Protein AF-A0A7S3MT59-F1 (afdb_monomer)

Sequence (147 aa):
MSLNPDNPMHHPQLLMPVNISCTFIMVSIVLILINRLPGEQLNMLQQALSTAFSLGVNFIVSNQAVVQFNPAVTIAISVFQALAYKNVSLVASLYFLVCFFGPLIGGIAAGYTIPVKEEKEPFEFRNFVRRLKQQSGDSLASFSTDQ

Nearest PDB structures (foldseek):
  7stc-assembly1_C  TM=6.496E-01  e=2.199E-01  Homo sapiens
  4oj2-assembly1_X  TM=6.768E-01  e=2.703E-01  Homo sapiens
  8ofx-assembly1_A  TM=4.865E-01  e=1.920E+00  Trypanosoma brucei brucei

Mean predicted aligned error: 13.7 Å

InterPro domains:
  IPR022357 Major intrinsic protein, conserved site [PS00221] (68-76)
  IPR023271 Aquaporin-like [G3DSA:1.20.1080.10] (6-123)
  IPR023271 Aquaporin-like [SSF8133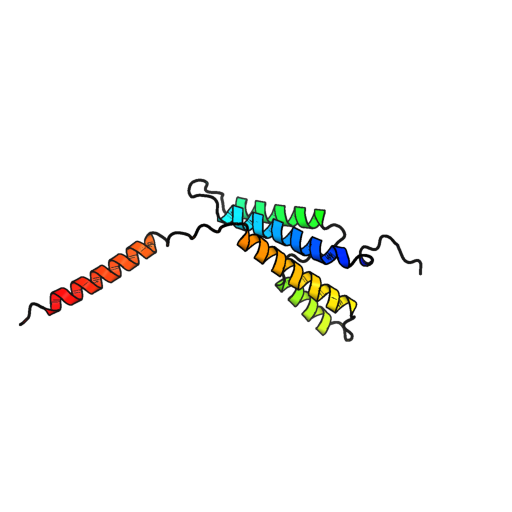8] (19-113)

Radius of gyration: 25.08 Å; Cα contacts (8 Å, |Δi|>4): 101; chains: 1; bounding box: 99×28×50 Å

Secondary structure (DSSP, 8-state):
----TT-GGG-HHHHHHHHHHHHHHHHHHHHHHHT--TT----HHHHHHHHHHHHHHHHHHTTTS---S-HHHHHHHHHHHHHH-SS--HHHHHHHHHHHHHHHHHHHHHHHHS--------HHHHHHHHHHHHHHHHHHHTTSS--

Foldseek 3Di:
DDDDPPQLVPCLVVQQLLLLQLLLQLLLLLLCLQQPDPPDPPDPVNSVVSSVVSVVVSCVVCVRHPHALDLVVLVVVLVVCVVVDVDDDPVNVSVNCRNNVSNVNNNVVNPVVRDRPPPPPDPVVVVVVVVVVVVVVVVVVVVPPPD

Structure (mmCIF, N/CA/C/O backbone):
data_AF-A0A7S3MT59-F1
#
_entry.id   AF-A0A7S3MT59-F1
#
loop_
_atom_site.group_PDB
_atom_site.id
_atom_site.type_symbol
_atom_site.label_atom_id
_atom_site.label_alt_id
_atom_site.label_comp_id
_atom_site.label_asym_id
_atom_site.label_entity_id
_atom_site.label_seq_id
_atom_site.pdbx_PDB_ins_code
_atom_site.Cartn_x
_atom_site.Cartn_y
_atom_site.Cartn_z
_atom_site.occupancy
_atom_site.B_iso_or_equiv
_atom_site.auth_seq_id
_atom_site.auth_comp_id
_atom_site.auth_asym_id
_atom_site.auth_atom_id
_atom_site.pdbx_PDB_model_num
ATOM 1 N N . MET A 1 1 ? 31.968 0.901 -17.548 1.00 43.59 1 MET A N 1
ATOM 2 C CA . MET A 1 1 ? 30.819 1.326 -16.719 1.00 43.59 1 MET A CA 1
ATOM 3 C C . MET A 1 1 ? 30.884 0.527 -15.431 1.00 43.59 1 MET A C 1
ATOM 5 O O . MET A 1 1 ? 30.679 -0.676 -15.477 1.00 43.59 1 MET A O 1
ATOM 9 N N . SER A 1 2 ? 31.309 1.161 -14.336 1.00 37.25 2 SER A N 1
ATOM 10 C CA . SER A 1 2 ? 31.410 0.514 -13.023 1.00 37.25 2 SER A CA 1
ATOM 11 C C . SER A 1 2 ? 29.998 0.312 -12.472 1.00 37.25 2 SER A C 1
ATOM 13 O O . SER A 1 2 ? 29.251 1.283 -12.353 1.00 37.25 2 SER A O 1
ATOM 15 N N . LEU A 1 3 ? 29.604 -0.938 -12.228 1.00 44.25 3 LEU A N 1
ATOM 16 C CA . LEU A 1 3 ? 28.331 -1.285 -11.596 1.00 44.25 3 LEU A CA 1
ATOM 17 C C . LEU A 1 3 ? 28.403 -0.853 -10.130 1.00 44.25 3 LEU A C 1
ATOM 19 O O . LEU A 1 3 ? 29.226 -1.369 -9.382 1.00 44.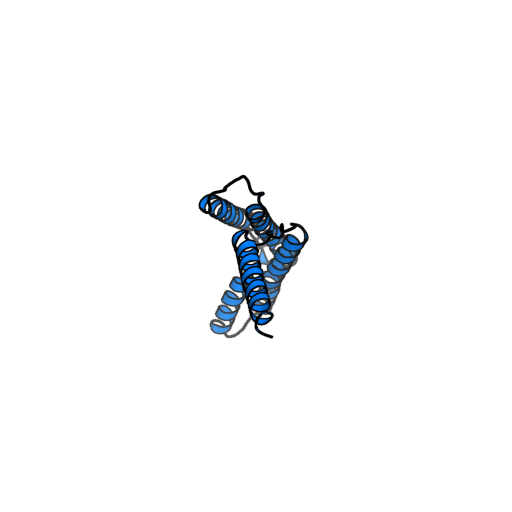25 3 LEU A O 1
ATOM 23 N N . ASN A 1 4 ? 27.579 0.122 -9.745 1.00 45.41 4 ASN A N 1
ATOM 24 C CA . ASN A 1 4 ? 27.476 0.570 -8.362 1.00 45.41 4 ASN A CA 1
ATOM 25 C C . ASN A 1 4 ? 26.781 -0.530 -7.526 1.00 45.41 4 ASN A C 1
ATOM 27 O O . ASN A 1 4 ? 25.607 -0.805 -7.793 1.00 45.41 4 ASN A O 1
ATOM 31 N N . PRO A 1 5 ? 27.465 -1.171 -6.559 1.00 49.19 5 PRO A N 1
ATOM 32 C CA . PRO A 1 5 ? 26.891 -2.242 -5.740 1.00 49.19 5 PRO A CA 1
ATOM 33 C C . PRO A 1 5 ? 25.800 -1.745 -4.779 1.00 49.19 5 PRO A C 1
ATOM 35 O O . PRO A 1 5 ? 25.007 -2.553 -4.307 1.00 49.19 5 PRO A O 1
ATOM 38 N N . ASP A 1 6 ? 25.699 -0.430 -4.561 1.00 49.03 6 ASP A N 1
ATOM 39 C CA . ASP A 1 6 ? 24.656 0.199 -3.740 1.00 49.03 6 ASP A CA 1
ATOM 40 C C . ASP A 1 6 ? 23.351 0.452 -4.507 1.00 49.03 6 ASP A C 1
ATOM 42 O O . ASP A 1 6 ? 22.457 1.141 -4.019 1.00 49.03 6 ASP A O 1
ATOM 46 N N . ASN A 1 7 ? 23.214 -0.072 -5.730 1.00 52.06 7 ASN A N 1
ATOM 47 C CA . ASN A 1 7 ? 21.961 0.045 -6.457 1.00 52.06 7 ASN A CA 1
ATOM 48 C C . ASN A 1 7 ? 20.922 -0.906 -5.830 1.00 52.06 7 ASN A C 1
ATOM 50 O O . ASN A 1 7 ? 21.064 -2.128 -5.965 1.00 52.06 7 ASN A O 1
ATOM 54 N N . PRO A 1 8 ? 19.844 -0.394 -5.204 1.00 50.94 8 PRO A N 1
ATOM 55 C CA . PRO A 1 8 ? 18.821 -1.233 -4.575 1.00 50.94 8 PRO A CA 1
ATOM 56 C C . PRO A 1 8 ? 18.114 -2.176 -5.564 1.00 50.94 8 PRO A C 1
ATOM 58 O O . PRO A 1 8 ? 17.402 -3.094 -5.158 1.00 50.94 8 PRO A O 1
ATOM 61 N N . MET A 1 9 ? 18.358 -2.011 -6.870 1.00 49.28 9 MET A N 1
ATOM 62 C CA . MET A 1 9 ? 17.968 -2.956 -7.916 1.00 49.28 9 MET A CA 1
ATOM 63 C C . MET A 1 9 ? 18.571 -4.370 -7.785 1.00 49.28 9 MET A C 1
ATOM 65 O O . MET A 1 9 ? 18.107 -5.268 -8.486 1.00 49.28 9 MET A O 1
ATOM 69 N N . HIS A 1 10 ? 19.555 -4.619 -6.911 1.00 48.88 10 HIS A N 1
ATOM 70 C CA . HIS A 1 10 ? 20.165 -5.952 -6.767 1.00 48.88 10 HIS A CA 1
ATOM 71 C C . HIS A 1 10 ? 19.399 -6.941 -5.871 1.00 48.88 10 HIS A C 1
ATOM 73 O O . HIS A 1 10 ? 19.694 -8.137 -5.911 1.00 48.88 10 HIS A O 1
ATOM 79 N N . HIS A 1 11 ? 18.369 -6.502 -5.138 1.00 58.53 11 HIS A N 1
ATOM 80 C CA . HIS A 1 11 ? 17.572 -7.394 -4.284 1.00 58.53 11 HIS A CA 1
ATOM 81 C C . HIS A 1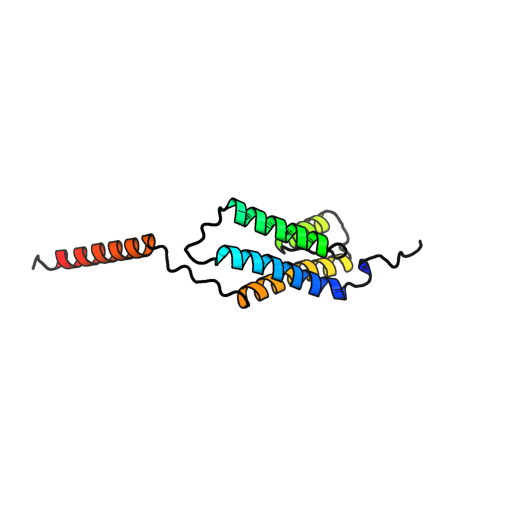 11 ? 16.058 -7.279 -4.537 1.00 58.53 11 HIS A C 1
ATOM 83 O O . HIS A 1 11 ? 15.305 -6.887 -3.643 1.00 58.53 11 HIS A O 1
ATOM 89 N N . PRO A 1 12 ? 15.561 -7.702 -5.720 1.00 58.94 12 PRO A N 1
ATOM 90 C CA . PRO A 1 12 ? 14.121 -7.748 -6.013 1.00 58.94 12 PRO A CA 1
ATOM 91 C C . PRO A 1 12 ? 13.331 -8.608 -5.011 1.00 58.94 12 PRO A C 1
ATOM 93 O O . PRO A 1 12 ? 12.131 -8.416 -4.834 1.00 58.94 12 PRO A O 1
ATOM 96 N N . GLN A 1 13 ? 14.011 -9.521 -4.310 1.00 63.62 13 GLN A N 1
ATOM 97 C CA . GLN A 1 13 ? 13.429 -10.390 -3.286 1.00 63.62 13 GLN A CA 1
ATOM 98 C C . GLN A 1 13 ? 12.923 -9.630 -2.051 1.00 63.62 13 GLN A C 1
ATOM 100 O O . GLN A 1 13 ? 11.985 -10.085 -1.404 1.00 63.62 13 GLN A O 1
ATOM 105 N N . LEU A 1 14 ? 13.498 -8.462 -1.739 1.00 71.25 14 LEU A N 1
ATOM 106 C CA . LEU A 1 14 ? 13.068 -7.635 -0.606 1.00 71.25 14 LEU A CA 1
ATOM 107 C C . LEU A 1 14 ? 11.958 -6.647 -0.983 1.00 71.25 14 LEU A C 1
ATOM 109 O O . LEU A 1 14 ? 11.255 -6.146 -0.111 1.00 71.25 14 LEU A O 1
ATOM 113 N N . LEU A 1 15 ? 11.739 -6.403 -2.277 1.00 78.44 15 LEU A N 1
ATOM 114 C CA . LEU A 1 15 ? 10.775 -5.407 -2.741 1.00 78.44 15 LEU A CA 1
ATOM 115 C C . LEU A 1 15 ? 9.328 -5.813 -2.414 1.00 78.44 15 LEU A C 1
ATOM 117 O O . LEU A 1 15 ? 8.510 -4.977 -2.033 1.00 78.44 15 LEU A O 1
ATOM 121 N N . MET A 1 16 ? 9.017 -7.106 -2.530 1.00 82.31 16 MET A N 1
ATOM 122 C CA . MET A 1 16 ? 7.687 -7.646 -2.244 1.00 82.31 16 MET A CA 1
ATOM 123 C C . MET A 1 16 ? 7.316 -7.610 -0.757 1.00 82.31 16 MET A C 1
ATOM 125 O O . MET A 1 16 ? 6.279 -7.019 -0.449 1.00 82.31 16 MET A O 1
ATOM 129 N N . PRO A 1 17 ? 8.119 -8.155 0.181 1.00 86.31 17 PRO A N 1
ATOM 130 C CA . PRO A 1 17 ? 7.788 -8.074 1.602 1.00 86.31 17 PRO A CA 1
ATOM 131 C C . PRO A 1 17 ? 7.707 -6.626 2.094 1.00 86.31 17 PRO A C 1
ATOM 133 O O . PRO A 1 17 ? 6.813 -6.323 2.879 1.00 86.31 17 PRO A O 1
ATOM 136 N N . VAL A 1 18 ? 8.547 -5.721 1.575 1.00 85.56 18 VAL A N 1
ATOM 137 C CA . VAL A 1 18 ? 8.486 -4.292 1.920 1.00 85.56 18 VAL A CA 1
ATOM 138 C C . VAL A 1 18 ? 7.178 -3.652 1.439 1.00 85.56 18 VAL A C 1
ATOM 140 O O . VAL A 1 18 ? 6.507 -2.990 2.227 1.00 85.56 18 VAL A O 1
ATOM 143 N N . ASN A 1 19 ? 6.752 -3.884 0.189 1.00 86.56 19 ASN A N 1
ATOM 144 C CA . ASN A 1 19 ? 5.469 -3.367 -0.316 1.00 86.56 19 ASN A CA 1
ATOM 145 C C . ASN A 1 19 ? 4.269 -3.891 0.498 1.00 86.56 19 ASN A C 1
ATOM 147 O O . ASN A 1 19 ? 3.334 -3.134 0.781 1.00 86.56 19 ASN A O 1
ATOM 151 N N . ILE A 1 20 ? 4.312 -5.164 0.909 1.00 89.31 20 ILE A N 1
ATOM 152 C CA . ILE A 1 20 ? 3.280 -5.777 1.757 1.00 89.31 20 ILE A CA 1
ATOM 153 C C . ILE A 1 20 ? 3.256 -5.110 3.135 1.00 89.31 20 ILE A C 1
ATOM 155 O O . ILE A 1 20 ? 2.199 -4.643 3.556 1.00 89.31 20 ILE A O 1
ATOM 159 N N . SER A 1 21 ? 4.397 -5.025 3.831 1.00 89.12 21 SER A N 1
ATOM 160 C CA . SER A 1 21 ? 4.461 -4.474 5.192 1.00 89.12 21 SER A CA 1
ATOM 161 C C . SER A 1 21 ? 4.087 -2.995 5.238 1.00 89.12 21 SER A C 1
ATOM 163 O O . SER A 1 21 ? 3.327 -2.575 6.107 1.00 89.12 21 SER A O 1
ATOM 165 N N . CYS A 1 22 ? 4.571 -2.210 4.277 1.00 87.38 22 CYS A N 1
ATOM 166 C CA . CYS A 1 22 ? 4.278 -0.785 4.172 1.00 87.38 22 CYS A CA 1
ATOM 167 C C . CYS A 1 22 ? 2.781 -0.529 3.951 1.00 87.38 22 CYS A C 1
ATOM 169 O O . CYS A 1 22 ? 2.181 0.301 4.638 1.00 87.38 22 CYS A O 1
ATOM 171 N N . THR A 1 23 ? 2.152 -1.279 3.041 1.00 89.31 23 THR A N 1
ATOM 172 C CA . THR A 1 23 ? 0.712 -1.131 2.785 1.00 89.31 23 THR A CA 1
ATOM 173 C C . THR A 1 23 ? -0.119 -1.659 3.949 1.00 89.31 23 THR A C 1
ATOM 175 O O . THR A 1 23 ? -1.095 -1.021 4.334 1.00 89.31 23 THR A O 1
ATOM 178 N N . PHE A 1 24 ? 0.298 -2.766 4.569 1.00 90.56 24 PHE A N 1
ATOM 179 C CA . PHE A 1 24 ? -0.341 -3.290 5.774 1.00 90.56 24 PHE A CA 1
ATOM 180 C C . PHE A 1 24 ? -0.375 -2.246 6.894 1.00 90.56 24 PHE A C 1
ATOM 182 O O . PHE A 1 24 ? -1.437 -2.001 7.460 1.00 90.56 24 PHE A O 1
ATOM 189 N N . ILE A 1 25 ? 0.756 -1.595 7.191 1.00 88.56 25 ILE A N 1
ATOM 190 C CA . ILE A 1 25 ? 0.846 -0.561 8.234 1.00 88.56 25 ILE A CA 1
ATOM 191 C C . ILE A 1 25 ? -0.057 0.629 7.895 1.00 88.56 25 ILE A C 1
ATOM 193 O O . ILE A 1 25 ? -0.809 1.095 8.751 1.00 88.56 25 ILE A O 1
ATOM 197 N N . MET A 1 26 ? -0.006 1.107 6.649 1.00 88.19 26 MET A N 1
ATOM 198 C CA . MET A 1 26 ? -0.799 2.254 6.202 1.00 88.19 26 MET A CA 1
ATOM 199 C C . MET A 1 26 ? -2.305 1.976 6.313 1.00 88.19 26 MET A C 1
ATOM 201 O O . MET A 1 26 ? -3.024 2.736 6.964 1.00 88.19 26 MET A O 1
ATOM 205 N N . VAL A 1 27 ? -2.773 0.850 5.766 1.00 88.44 27 VAL A N 1
ATOM 206 C CA . VAL A 1 27 ? -4.189 0.455 5.830 1.00 88.44 27 VAL A CA 1
ATOM 207 C C . VAL A 1 27 ? -4.610 0.173 7.270 1.00 88.44 27 VAL A C 1
ATOM 209 O O . VAL A 1 27 ? -5.707 0.557 7.668 1.00 88.44 27 VAL A O 1
ATOM 212 N N . SER A 1 28 ? -3.730 -0.410 8.085 1.00 88.38 28 SER A N 1
ATOM 213 C CA . SER A 1 28 ? -3.999 -0.648 9.504 1.00 88.38 28 SER A CA 1
ATOM 214 C C . SER A 1 28 ? -4.282 0.649 10.259 1.00 88.38 28 SER A C 1
ATOM 216 O O . SER A 1 28 ? -5.261 0.745 10.995 1.00 88.38 28 SER A O 1
ATOM 218 N N . ILE A 1 29 ? -3.453 1.674 10.050 1.00 86.44 29 ILE A N 1
ATOM 219 C CA . ILE A 1 29 ? -3.639 2.988 10.673 1.00 86.44 29 ILE A CA 1
ATOM 220 C C . ILE A 1 29 ? -4.953 3.617 10.208 1.00 86.44 29 ILE A C 1
ATOM 222 O O . ILE A 1 29 ? -5.722 4.085 11.045 1.00 86.44 29 ILE A O 1
ATOM 226 N N . VAL A 1 30 ? -5.250 3.569 8.907 1.00 85.00 30 VAL A N 1
ATOM 227 C CA . VAL A 1 30 ? -6.516 4.080 8.358 1.00 85.00 30 VAL A CA 1
ATOM 228 C C . VAL A 1 30 ? -7.715 3.374 8.995 1.00 85.00 30 VAL A C 1
ATOM 230 O O . VAL A 1 30 ? -8.624 4.038 9.489 1.00 85.00 30 VAL A O 1
ATOM 233 N N . LEU A 1 31 ? -7.704 2.042 9.063 1.00 84.06 31 LEU A N 1
ATOM 234 C CA . LEU A 1 31 ? -8.785 1.272 9.678 1.00 84.06 31 LEU A CA 1
ATOM 235 C C . LEU A 1 31 ? -8.910 1.553 11.179 1.00 84.06 31 LEU A C 1
ATOM 237 O O . LEU A 1 31 ? -10.028 1.656 11.671 1.00 84.06 31 LEU A O 1
ATOM 241 N N . ILE A 1 32 ? -7.810 1.724 11.915 1.00 84.25 32 ILE A N 1
ATOM 242 C CA . ILE A 1 32 ? -7.850 2.100 13.341 1.00 84.25 32 ILE A CA 1
ATOM 243 C C . ILE A 1 32 ? -8.459 3.493 13.523 1.00 84.25 32 ILE A C 1
ATOM 245 O O . ILE A 1 32 ? -9.257 3.691 14.439 1.00 84.25 32 ILE A O 1
ATOM 249 N N . LEU A 1 33 ? -8.095 4.451 12.666 1.00 80.25 33 LEU A N 1
ATOM 250 C CA . LEU A 1 33 ? -8.627 5.814 12.709 1.00 80.25 33 LEU A CA 1
ATOM 251 C C . LEU A 1 33 ? -10.128 5.847 12.400 1.00 80.25 33 LEU A C 1
ATOM 253 O O . LEU A 1 33 ? -10.858 6.576 13.070 1.00 80.25 33 LEU A O 1
ATOM 257 N N . ILE A 1 34 ? -10.583 5.037 11.438 1.00 75.75 34 ILE A N 1
ATOM 258 C CA . ILE A 1 34 ? -12.003 4.905 11.076 1.00 75.75 34 ILE A CA 1
ATOM 259 C C . ILE A 1 34 ? -12.794 4.175 12.176 1.00 75.75 34 ILE A C 1
ATOM 261 O O . ILE A 1 34 ? -13.911 4.570 12.487 1.00 75.75 34 ILE A O 1
ATOM 265 N N . ASN A 1 35 ? -12.219 3.144 12.809 1.00 71.25 35 ASN A N 1
ATOM 266 C CA . ASN A 1 35 ? -12.899 2.304 13.809 1.00 71.25 35 ASN A CA 1
ATOM 267 C C . ASN A 1 35 ? -12.870 2.843 15.251 1.00 71.25 35 ASN A C 1
ATOM 269 O O . ASN A 1 35 ? -13.282 2.134 16.182 1.00 71.25 35 ASN A O 1
ATOM 273 N N . ARG A 1 36 ? -12.370 4.063 15.483 1.00 65.62 36 ARG A N 1
ATOM 274 C CA . ARG A 1 36 ? -12.380 4.667 16.825 1.00 65.62 36 ARG A CA 1
ATOM 275 C C . ARG A 1 36 ? -13.818 4.734 17.359 1.00 65.62 36 ARG A C 1
ATOM 277 O O . ARG A 1 36 ? -14.752 5.129 16.671 1.00 65.62 36 ARG A O 1
ATOM 284 N N . LEU A 1 37 ? -13.971 4.268 18.602 1.00 50.69 37 LEU A N 1
ATOM 285 C CA . LEU A 1 37 ? -15.237 4.158 19.329 1.00 50.69 37 LEU A CA 1
ATOM 286 C C . LEU A 1 37 ? -16.000 5.496 19.356 1.00 50.69 37 LEU A C 1
ATOM 288 O O . LEU A 1 37 ? -15.369 6.546 19.489 1.00 50.69 37 LEU A O 1
ATOM 292 N N . PRO A 1 38 ? -17.347 5.465 19.330 1.00 46.31 38 PRO A N 1
ATOM 293 C CA . PRO A 1 38 ? -18.163 6.662 19.494 1.00 46.31 38 PRO A CA 1
ATOM 294 C C . PRO A 1 38 ? -17.844 7.311 20.849 1.00 46.31 38 PRO A C 1
ATOM 296 O O . PRO A 1 38 ? -18.126 6.732 21.897 1.00 46.31 38 PRO A O 1
ATOM 299 N N . GLY A 1 39 ? -17.207 8.483 20.825 1.00 51.00 39 GLY A N 1
ATOM 300 C CA . GLY A 1 39 ? -16.824 9.227 22.031 1.00 51.00 39 GLY A CA 1
ATOM 301 C C . GLY A 1 39 ? -15.631 10.167 21.844 1.00 51.00 39 GLY A C 1
ATOM 302 O O . GLY A 1 39 ? -15.610 11.237 22.441 1.00 51.00 39 GLY A O 1
ATOM 303 N N . GLU A 1 40 ? -14.686 9.829 20.966 1.00 54.56 40 GLU A N 1
ATOM 304 C CA . GLU A 1 40 ? -13.619 10.745 20.543 1.00 54.56 40 GLU A CA 1
ATOM 305 C C . GLU A 1 40 ? -13.940 11.284 19.150 1.00 54.56 40 GLU A C 1
ATOM 307 O O . GLU A 1 40 ? -13.718 10.612 18.143 1.00 54.56 40 GLU A O 1
ATOM 312 N N . GLN A 1 41 ? -14.466 12.508 19.068 1.00 57.84 41 GLN A N 1
ATOM 313 C CA . GLN A 1 41 ? -14.514 13.221 17.794 1.00 57.84 41 GLN A CA 1
ATOM 314 C C . GLN A 1 41 ? -13.094 13.662 17.433 1.00 57.84 41 GLN A C 1
ATOM 316 O O . GLN A 1 41 ? -12.675 14.777 17.737 1.00 57.84 41 GLN A O 1
ATOM 321 N N . LEU A 1 42 ? -12.326 12.780 16.790 1.00 63.12 42 LEU A N 1
ATOM 322 C CA . LEU A 1 42 ? -11.181 13.247 16.024 1.00 63.12 42 LEU A CA 1
ATOM 323 C C . LEU A 1 42 ? -11.729 14.106 14.882 1.00 63.12 42 LEU A C 1
ATOM 325 O O . LEU A 1 42 ? -12.505 13.628 14.054 1.00 63.12 42 LEU A O 1
ATOM 329 N N . ASN A 1 43 ? -11.310 15.368 14.826 1.00 74.75 43 ASN A N 1
ATOM 330 C CA . ASN A 1 43 ? -11.621 16.226 13.691 1.00 74.75 43 ASN A CA 1
ATOM 331 C C . ASN A 1 43 ? -11.154 15.538 12.398 1.00 74.75 43 ASN A C 1
ATOM 333 O O . ASN A 1 43 ? -10.060 14.968 12.366 1.00 74.75 43 ASN A O 1
ATOM 337 N N . MET A 1 44 ? -11.936 15.630 11.316 1.00 73.38 44 MET A N 1
ATOM 338 C CA . MET A 1 44 ? -11.567 15.069 10.002 1.00 73.38 44 MET A CA 1
ATOM 339 C C . MET A 1 44 ? -10.154 15.501 9.568 1.00 73.38 44 MET A C 1
ATOM 341 O O . MET A 1 44 ? -9.399 14.718 8.998 1.00 73.38 44 MET A O 1
ATOM 345 N N . LEU A 1 45 ? -9.757 16.726 9.931 1.00 78.19 45 LEU A N 1
ATOM 346 C CA . LEU A 1 45 ? -8.408 17.252 9.724 1.00 78.19 45 LEU A CA 1
ATOM 347 C C . LEU A 1 45 ? -7.323 16.430 10.440 1.00 78.19 45 LEU A C 1
ATOM 349 O O . LEU A 1 45 ? -6.259 16.192 9.879 1.00 78.19 45 LEU A O 1
ATOM 353 N N . GLN A 1 46 ? -7.577 15.977 11.667 1.00 79.44 46 GLN A N 1
ATOM 354 C CA . GLN A 1 46 ? -6.628 15.191 12.453 1.00 79.44 46 GLN A CA 1
ATOM 355 C C . GLN A 1 46 ? -6.489 13.762 11.906 1.00 79.44 46 GLN A C 1
ATOM 357 O O . GLN A 1 46 ? -5.377 13.236 11.864 1.00 79.44 46 GLN A O 1
ATOM 362 N N . GLN A 1 47 ? -7.579 13.159 11.417 1.00 79.75 47 GLN A N 1
ATOM 363 C CA . GLN A 1 47 ? -7.518 11.877 10.700 1.00 79.75 47 GLN A CA 1
ATOM 364 C C . GLN A 1 47 ? -6.721 12.006 9.394 1.00 79.75 47 GLN A C 1
ATOM 366 O O . GLN A 1 47 ? -5.851 11.176 9.113 1.00 79.75 47 GLN A O 1
ATOM 371 N N . ALA A 1 48 ? -6.963 13.075 8.628 1.00 80.50 48 ALA A N 1
ATOM 372 C CA . ALA A 1 48 ? -6.230 13.359 7.399 1.00 80.50 48 ALA A CA 1
ATOM 373 C C . ALA A 1 48 ? -4.732 13.582 7.666 1.00 80.50 48 ALA A C 1
ATOM 375 O O . ALA A 1 48 ? -3.896 12.979 6.994 1.00 80.50 48 ALA A O 1
ATOM 376 N N . LEU A 1 49 ? -4.383 14.374 8.687 1.00 85.44 49 LEU A N 1
ATOM 377 C CA . LEU A 1 49 ? -2.994 14.616 9.093 1.00 85.44 49 LEU A CA 1
ATOM 378 C C . LEU A 1 49 ? -2.297 13.337 9.561 1.00 85.44 49 LEU A C 1
ATOM 380 O O . LEU A 1 49 ? -1.160 13.090 9.169 1.00 85.44 49 LEU A O 1
ATOM 384 N N . SER A 1 50 ? -2.969 12.499 10.355 1.00 83.81 50 SER A N 1
ATOM 385 C CA . SER A 1 50 ? -2.406 11.225 10.817 1.00 83.81 50 SER A CA 1
ATOM 386 C C . SER A 1 50 ? -2.155 10.258 9.655 1.00 83.81 50 SER A C 1
ATOM 388 O O . SER A 1 50 ? -1.092 9.637 9.586 1.00 83.81 50 SER A O 1
ATOM 390 N N . THR A 1 51 ? -3.082 10.195 8.697 1.00 84.12 51 THR A N 1
ATOM 391 C CA . THR A 1 51 ? -2.934 9.368 7.491 1.00 84.12 51 THR A CA 1
ATOM 392 C C . THR A 1 51 ? -1.799 9.881 6.600 1.00 84.12 51 THR A C 1
ATOM 394 O O . THR A 1 51 ? -0.950 9.101 6.170 1.00 84.12 51 THR A O 1
ATOM 397 N N . ALA A 1 52 ? -1.729 11.195 6.366 1.00 85.31 52 ALA A N 1
ATOM 398 C CA . ALA A 1 52 ? -0.667 11.815 5.575 1.00 85.31 52 ALA A CA 1
ATOM 399 C C . ALA A 1 52 ? 0.714 11.643 6.230 1.00 85.31 52 ALA A C 1
ATOM 401 O O . ALA A 1 52 ? 1.690 11.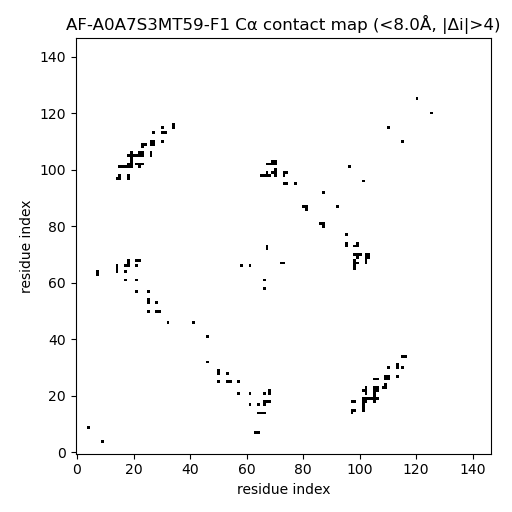329 5.550 1.00 85.31 52 ALA A O 1
ATOM 402 N N . PHE A 1 53 ? 0.792 11.782 7.555 1.00 87.06 53 PHE A N 1
ATOM 403 C CA . PHE A 1 53 ? 2.016 11.538 8.312 1.00 87.06 53 PHE A CA 1
ATOM 404 C C . PHE A 1 53 ? 2.456 10.073 8.221 1.00 87.06 53 PHE A C 1
ATOM 406 O O . PHE A 1 53 ? 3.627 9.803 7.965 1.00 87.06 53 PHE A O 1
ATOM 413 N N . SER A 1 54 ? 1.525 9.122 8.352 1.00 84.69 54 SER A N 1
ATOM 414 C CA . SER A 1 54 ? 1.812 7.695 8.168 1.00 84.69 54 SER A CA 1
ATOM 415 C C . SER A 1 54 ? 2.358 7.394 6.770 1.00 84.69 54 SER A C 1
ATOM 417 O O . SER A 1 54 ? 3.326 6.642 6.635 1.00 84.69 54 SER A O 1
ATOM 419 N N . LEU A 1 55 ? 1.787 8.012 5.733 1.00 83.62 55 LEU A N 1
ATOM 420 C CA . LEU A 1 55 ? 2.289 7.886 4.367 1.00 83.62 55 LEU A CA 1
ATOM 421 C C . LEU A 1 55 ? 3.716 8.446 4.245 1.00 83.62 55 LEU A C 1
ATOM 423 O O . LEU A 1 55 ? 4.582 7.785 3.678 1.00 83.62 55 LEU A O 1
ATOM 427 N N . GLY A 1 56 ? 3.980 9.619 4.828 1.00 82.88 56 GLY A N 1
ATOM 428 C CA . GLY A 1 56 ? 5.305 10.244 4.830 1.00 82.88 56 GLY A CA 1
ATOM 429 C C . GLY A 1 56 ? 6.367 9.414 5.557 1.00 82.88 56 GLY A C 1
ATOM 430 O O . GLY A 1 56 ? 7.456 9.207 5.027 1.00 82.88 56 GLY A O 1
ATOM 431 N N . VAL A 1 57 ? 6.044 8.872 6.735 1.00 82.25 57 VAL A N 1
ATOM 432 C CA . VAL A 1 57 ? 6.948 7.983 7.484 1.00 82.25 57 VAL A CA 1
ATOM 433 C C . VAL A 1 57 ? 7.233 6.712 6.694 1.00 82.25 57 VAL A C 1
ATOM 435 O O . VAL A 1 57 ? 8.391 6.322 6.575 1.00 82.25 57 VAL A O 1
ATOM 438 N N . ASN A 1 58 ? 6.206 6.089 6.112 1.00 79.81 58 ASN A N 1
ATOM 439 C CA . ASN A 1 58 ? 6.400 4.906 5.281 1.00 79.81 58 ASN A CA 1
ATOM 440 C C . ASN A 1 58 ? 7.266 5.203 4.051 1.00 79.81 58 ASN A C 1
ATOM 442 O O . ASN A 1 58 ? 8.097 4.372 3.700 1.00 79.81 58 ASN A O 1
ATOM 446 N N . PHE A 1 59 ? 7.127 6.385 3.444 1.00 79.62 59 PHE A N 1
ATOM 447 C CA . PHE A 1 59 ? 7.970 6.812 2.329 1.00 79.62 59 PHE A CA 1
ATOM 448 C C . PHE A 1 59 ? 9.445 6.922 2.746 1.00 79.62 59 PHE A C 1
ATOM 450 O O . PHE A 1 59 ? 10.322 6.388 2.067 1.00 79.62 59 PHE A O 1
ATOM 457 N N . ILE A 1 60 ? 9.712 7.526 3.910 1.00 79.38 60 ILE A N 1
ATOM 458 C CA . ILE A 1 60 ? 11.063 7.639 4.484 1.00 79.38 60 ILE A CA 1
ATOM 459 C C . ILE A 1 60 ? 11.626 6.264 4.853 1.00 79.38 60 ILE A C 1
ATOM 461 O O . ILE A 1 60 ? 12.790 5.995 4.588 1.00 79.38 60 ILE A O 1
ATOM 465 N N . VAL A 1 61 ? 10.826 5.375 5.446 1.00 71.56 61 VAL A N 1
ATOM 466 C CA . VAL A 1 61 ? 11.264 4.011 5.802 1.00 71.56 61 VAL A CA 1
ATOM 467 C C . VAL A 1 61 ? 11.556 3.194 4.546 1.00 71.56 61 VAL A C 1
ATOM 469 O O . VAL A 1 61 ? 12.501 2.410 4.516 1.00 71.56 61 VAL A O 1
ATOM 472 N N . SER A 1 62 ? 10.802 3.430 3.474 1.00 70.75 62 SER A N 1
ATOM 473 C CA . SER A 1 62 ? 11.019 2.794 2.182 1.00 70.75 62 SER A CA 1
ATOM 474 C C . SER A 1 62 ? 12.175 3.380 1.367 1.00 70.75 62 SER A C 1
ATOM 476 O O . SER A 1 62 ? 12.273 3.005 0.208 1.00 70.75 62 SER A O 1
ATOM 478 N N . ASN A 1 63 ? 13.046 4.236 1.938 1.00 63.16 63 ASN A N 1
ATOM 479 C CA . ASN A 1 63 ? 14.071 5.099 1.296 1.00 63.16 63 ASN A CA 1
ATOM 480 C C . ASN A 1 63 ? 14.942 4.493 0.169 1.00 63.16 63 ASN A C 1
ATOM 482 O O . ASN A 1 63 ? 15.731 5.202 -0.448 1.00 63.16 63 ASN A O 1
ATOM 486 N N . GLN A 1 64 ? 14.869 3.187 -0.072 1.00 57.34 64 GLN A N 1
ATOM 487 C CA . GLN A 1 64 ? 15.625 2.460 -1.089 1.00 57.34 64 GLN A CA 1
ATOM 488 C C . GLN A 1 64 ? 14.778 1.483 -1.924 1.00 57.34 64 GLN A C 1
ATOM 490 O O . GLN A 1 64 ? 15.254 0.978 -2.935 1.00 57.34 64 GLN A O 1
ATOM 495 N N . ALA A 1 65 ? 13.527 1.213 -1.556 1.00 61.84 65 ALA A N 1
ATOM 496 C CA . ALA A 1 65 ? 12.645 0.309 -2.282 1.00 61.84 65 ALA A CA 1
ATOM 497 C C . ALA A 1 65 ? 11.628 1.110 -3.105 1.00 61.84 65 ALA A C 1
ATOM 499 O O . ALA A 1 65 ? 11.015 2.054 -2.616 1.00 61.84 65 ALA A O 1
ATOM 500 N N . VAL A 1 66 ? 11.407 0.706 -4.358 1.00 70.31 66 VAL A N 1
ATOM 501 C CA . VAL A 1 66 ? 10.255 1.168 -5.144 1.00 70.31 66 VAL A CA 1
ATOM 502 C C . VAL A 1 66 ? 8.996 0.620 -4.470 1.00 70.31 66 VAL A C 1
ATOM 504 O O . VAL A 1 66 ? 8.587 -0.517 -4.716 1.00 70.31 66 VAL A O 1
ATOM 507 N N . VAL A 1 67 ? 8.428 1.409 -3.561 1.00 73.38 67 VAL A N 1
ATOM 508 C CA . VAL A 1 67 ? 7.188 1.079 -2.864 1.00 73.38 67 VAL A CA 1
ATOM 509 C C . VAL A 1 67 ? 6.051 1.840 -3.510 1.00 73.38 67 VAL A C 1
ATOM 511 O O . VAL A 1 67 ? 6.072 3.067 -3.608 1.00 73.38 67 VAL A O 1
ATOM 514 N N . GLN A 1 68 ? 5.047 1.097 -3.949 1.00 79.88 68 GLN A N 1
ATOM 515 C CA . GLN A 1 68 ? 3.762 1.664 -4.308 1.00 79.88 68 GLN A CA 1
ATOM 516 C C . GLN A 1 68 ? 2.780 1.258 -3.226 1.00 79.88 68 GLN A C 1
ATOM 518 O O . GLN A 1 68 ? 2.769 0.116 -2.810 1.00 79.88 68 GLN A O 1
ATOM 523 N N . PHE A 1 69 ? 1.977 2.192 -2.734 1.00 77.75 69 PHE A N 1
ATOM 524 C CA . PHE A 1 69 ? 0.988 1.922 -1.681 1.00 77.75 69 PHE A CA 1
ATOM 525 C C . PHE A 1 69 ? -0.408 1.690 -2.260 1.00 77.75 69 PHE A C 1
ATOM 527 O O . PHE A 1 69 ? -1.347 1.363 -1.540 1.00 77.75 69 PHE A O 1
ATOM 534 N N . ASN A 1 70 ? -0.559 1.913 -3.568 1.00 83.38 70 ASN A N 1
ATOM 535 C CA . ASN A 1 70 ? -1.835 1.922 -4.253 1.00 83.38 70 ASN A CA 1
ATOM 536 C C . ASN A 1 70 ? -1.702 1.231 -5.621 1.00 83.38 70 ASN A C 1
ATOM 538 O O . ASN A 1 70 ? -1.012 1.761 -6.496 1.00 83.38 70 ASN A O 1
ATOM 542 N N . PRO A 1 71 ? -2.399 0.104 -5.850 1.00 84.06 71 PRO A N 1
ATOM 543 C CA . PRO A 1 71 ? -2.335 -0.611 -7.121 1.00 84.06 71 PRO A CA 1
ATOM 544 C C . PRO A 1 71 ? -2.846 0.217 -8.314 1.00 84.06 71 PRO A C 1
ATOM 546 O O . PRO A 1 71 ? -2.409 -0.011 -9.441 1.00 84.06 71 PRO A O 1
ATOM 549 N N . ALA A 1 72 ? -3.721 1.207 -8.094 1.00 86.00 72 ALA A N 1
ATOM 550 C CA . ALA A 1 72 ? -4.185 2.105 -9.153 1.00 86.00 72 ALA A CA 1
ATOM 551 C C . ALA A 1 72 ? -3.065 3.021 -9.670 1.00 86.00 72 ALA A C 1
ATOM 553 O O . ALA A 1 72 ? -2.984 3.276 -10.872 1.00 86.00 72 ALA A O 1
ATOM 554 N N . VAL A 1 73 ? -2.167 3.469 -8.784 1.00 84.94 73 VAL A N 1
ATOM 555 C CA . VAL A 1 73 ? -0.974 4.237 -9.176 1.00 84.94 73 VAL A CA 1
ATOM 556 C C . VAL A 1 73 ? -0.047 3.352 -10.009 1.00 84.94 73 VAL A C 1
ATOM 558 O O . VAL A 1 73 ? 0.431 3.788 -11.057 1.00 84.94 73 VAL A O 1
ATOM 561 N N . THR A 1 74 ? 0.107 2.081 -9.621 1.00 85.88 74 THR A N 1
ATOM 562 C CA . THR A 1 74 ? 0.899 1.103 -10.374 1.00 85.88 74 THR 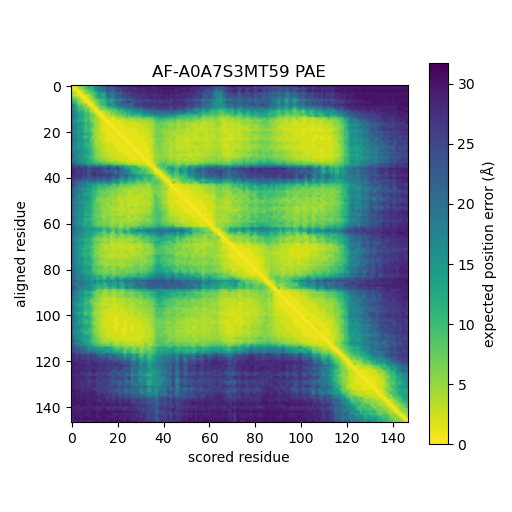A CA 1
ATOM 563 C C . THR A 1 74 ? 0.350 0.917 -11.786 1.00 85.88 74 THR A C 1
ATOM 565 O O . THR A 1 74 ? 1.110 1.004 -12.748 1.00 85.88 74 THR A O 1
ATOM 568 N N . ILE A 1 75 ? -0.969 0.741 -11.936 1.00 85.81 75 ILE A N 1
ATOM 569 C CA . ILE A 1 75 ? -1.614 0.640 -13.255 1.00 85.81 75 ILE A CA 1
ATOM 570 C C . ILE A 1 75 ? -1.375 1.909 -14.076 1.00 85.81 75 ILE A C 1
ATOM 572 O O . ILE A 1 75 ? -0.960 1.806 -15.228 1.00 85.81 75 ILE A O 1
ATOM 576 N N . ALA A 1 76 ? -1.610 3.094 -13.507 1.00 84.69 76 ALA A N 1
ATOM 577 C CA . ALA A 1 76 ? -1.459 4.356 -14.231 1.00 84.69 76 ALA A CA 1
ATOM 578 C C . ALA A 1 76 ? -0.029 4.540 -14.768 1.00 84.69 76 ALA A C 1
ATOM 580 O O . ALA A 1 76 ? 0.156 4.872 -15.941 1.00 84.69 76 ALA A O 1
ATOM 581 N N . ILE A 1 77 ? 0.980 4.254 -13.939 1.00 82.94 77 ILE A N 1
ATOM 582 C CA . ILE A 1 77 ? 2.392 4.324 -14.333 1.00 82.94 77 ILE A CA 1
ATOM 583 C C . ILE A 1 77 ? 2.705 3.280 -15.408 1.00 82.94 77 ILE A C 1
ATOM 585 O O . ILE A 1 77 ? 3.363 3.605 -16.395 1.00 82.94 77 ILE A O 1
ATOM 589 N N . SER A 1 78 ? 2.226 2.044 -15.262 1.00 82.38 78 SER A N 1
ATOM 590 C CA . SER A 1 78 ? 2.500 0.979 -16.231 1.00 82.38 78 SER A CA 1
ATOM 591 C C . SER A 1 78 ? 1.819 1.205 -17.578 1.00 82.38 78 SER A C 1
ATOM 593 O O . SER A 1 78 ? 2.437 0.955 -18.611 1.00 82.38 78 SER A O 1
ATOM 595 N N . VAL A 1 79 ? 0.595 1.735 -17.595 1.00 84.38 79 VAL A N 1
ATOM 596 C CA . VAL A 1 79 ? -0.085 2.141 -18.834 1.00 84.38 79 VAL A CA 1
ATOM 597 C C . VAL A 1 79 ? 0.689 3.271 -19.504 1.00 84.38 79 VAL A C 1
ATOM 599 O O . VAL A 1 79 ? 0.979 3.188 -20.695 1.00 84.38 79 VAL A O 1
ATOM 602 N N . PHE A 1 80 ? 1.096 4.291 -18.744 1.00 83.69 80 PHE A N 1
ATOM 603 C CA . PHE A 1 80 ? 1.910 5.377 -19.283 1.00 83.69 80 PHE A CA 1
ATOM 604 C C . PHE A 1 80 ? 3.236 4.864 -19.866 1.00 83.69 80 PHE A C 1
ATOM 606 O O . PHE A 1 80 ? 3.609 5.242 -20.974 1.00 83.69 80 PHE A O 1
ATOM 613 N N . GLN A 1 81 ? 3.923 3.953 -19.171 1.00 80.44 81 GLN A N 1
ATOM 614 C CA . GLN A 1 81 ? 5.163 3.341 -19.654 1.00 80.44 81 GLN A CA 1
ATOM 615 C C . GLN A 1 81 ? 4.954 2.506 -20.920 1.00 80.44 81 GLN A C 1
ATOM 617 O O . GLN A 1 81 ? 5.768 2.600 -21.836 1.00 80.44 81 GLN A O 1
ATOM 622 N N . ALA A 1 82 ? 3.874 1.728 -21.002 1.00 79.00 82 ALA A N 1
ATOM 623 C CA . ALA A 1 82 ? 3.549 0.940 -22.189 1.00 79.00 82 ALA A CA 1
ATOM 624 C C . ALA A 1 82 ? 3.239 1.822 -23.412 1.00 79.00 82 ALA A C 1
ATOM 626 O O . ALA A 1 82 ? 3.536 1.437 -24.541 1.00 79.00 82 ALA A O 1
ATOM 627 N N . LEU A 1 83 ? 2.669 3.011 -23.192 1.00 81.81 83 LEU A N 1
ATOM 628 C CA . LEU A 1 83 ? 2.403 3.986 -24.252 1.00 81.81 83 LEU A CA 1
ATOM 629 C C . LEU A 1 83 ? 3.661 4.771 -24.656 1.00 81.81 83 LEU A C 1
ATOM 631 O O . LEU A 1 83 ? 3.842 5.073 -25.834 1.00 81.81 83 LEU A O 1
ATOM 635 N N . ALA A 1 84 ? 4.529 5.101 -23.696 1.00 79.94 84 ALA A N 1
ATOM 636 C CA . ALA A 1 84 ? 5.724 5.914 -23.923 1.00 79.94 84 ALA A CA 1
ATOM 637 C C . ALA A 1 84 ? 6.927 5.109 -24.452 1.00 79.94 84 ALA A C 1
ATOM 639 O O . ALA A 1 84 ? 7.755 5.656 -25.184 1.00 79.94 84 ALA A O 1
ATOM 640 N N . TYR A 1 85 ? 7.039 3.822 -24.109 1.00 74.69 85 TYR A N 1
ATOM 641 C CA . TYR A 1 85 ? 8.183 2.981 -24.461 1.00 74.69 85 TYR A CA 1
ATOM 642 C C . TYR A 1 85 ? 7.756 1.776 -25.303 1.00 74.69 85 TYR A C 1
ATOM 644 O O . TYR A 1 85 ? 6.997 0.919 -24.865 1.00 74.69 85 TYR A O 1
ATOM 652 N N . LYS A 1 86 ? 8.319 1.668 -26.514 1.00 60.59 86 LYS A N 1
ATOM 653 C CA . LYS A 1 86 ? 8.003 0.601 -27.485 1.00 60.59 86 LYS A CA 1
ATOM 654 C C . LYS A 1 86 ? 8.417 -0.813 -27.050 1.00 60.59 86 LYS A C 1
ATOM 656 O O . LYS A 1 86 ? 7.942 -1.774 -27.639 1.00 60.59 86 LYS A O 1
ATOM 661 N N . ASN A 1 87 ? 9.287 -0.938 -26.046 1.00 65.00 87 ASN A N 1
ATOM 662 C CA . ASN A 1 87 ? 9.758 -2.215 -25.516 1.00 65.00 87 ASN A CA 1
ATOM 663 C C . ASN A 1 87 ? 9.618 -2.207 -23.992 1.00 65.00 87 ASN A C 1
ATOM 665 O O . ASN A 1 87 ? 10.406 -1.567 -23.293 1.00 65.00 87 ASN A O 1
ATOM 669 N N . VAL A 1 88 ? 8.623 -2.926 -23.476 1.00 65.06 88 VAL A N 1
ATOM 670 C CA . VAL A 1 88 ? 8.483 -3.144 -22.034 1.00 65.06 88 VAL A CA 1
ATOM 671 C C . VAL A 1 88 ? 9.511 -4.196 -21.620 1.00 65.06 88 VAL A C 1
ATOM 673 O O . VAL A 1 88 ? 9.452 -5.348 -22.041 1.00 65.06 88 VAL A O 1
ATOM 676 N N . SER A 1 89 ? 10.496 -3.778 -20.828 1.00 74.44 89 SER A N 1
ATOM 677 C CA . SER A 1 89 ? 11.522 -4.672 -20.287 1.00 74.44 89 SER A CA 1
ATOM 678 C C . SER A 1 89 ? 10.903 -5.691 -19.323 1.00 74.44 89 SER A C 1
ATOM 680 O O . SER A 1 89 ? 10.004 -5.351 -18.557 1.00 74.44 89 SER A O 1
ATOM 682 N N . LEU A 1 90 ? 11.440 -6.915 -19.283 1.00 75.31 90 LEU A N 1
ATOM 683 C CA . LEU A 1 90 ? 11.088 -7.944 -18.291 1.00 75.31 90 LEU A CA 1
ATOM 684 C C . LEU A 1 90 ? 11.190 -7.420 -16.845 1.00 75.31 90 LEU A C 1
ATOM 686 O O . LEU A 1 90 ? 10.404 -7.799 -15.979 1.00 75.31 90 LEU A O 1
ATOM 690 N N . VAL A 1 91 ? 12.109 -6.481 -16.608 1.00 72.00 91 VAL A N 1
ATOM 691 C CA . VAL A 1 91 ? 12.256 -5.774 -15.331 1.00 72.00 91 VAL A CA 1
ATOM 692 C C . VAL A 1 91 ? 11.000 -4.958 -14.998 1.00 72.00 91 VAL A C 1
ATOM 694 O O . VAL A 1 91 ? 10.518 -5.022 -13.873 1.00 72.00 91 VAL A O 1
ATOM 697 N N . ALA A 1 92 ? 10.415 -4.252 -15.969 1.00 74.44 92 ALA A N 1
ATOM 698 C CA . ALA A 1 92 ? 9.205 -3.453 -15.760 1.00 74.44 92 ALA A CA 1
ATOM 699 C C . ALA A 1 92 ? 7.987 -4.328 -15.419 1.00 74.44 92 ALA A C 1
ATOM 701 O O . ALA A 1 92 ? 7.210 -3.975 -14.534 1.00 74.44 92 ALA A O 1
ATOM 702 N N . SER A 1 93 ? 7.859 -5.502 -16.046 1.00 79.12 93 SER A N 1
ATOM 703 C CA . SER A 1 93 ? 6.804 -6.471 -15.716 1.00 79.12 93 SER A CA 1
ATOM 704 C C . SER A 1 93 ? 6.951 -7.040 -14.300 1.00 79.12 93 SER A C 1
ATOM 706 O O . SER A 1 93 ? 5.955 -7.193 -13.592 1.00 79.12 93 SER A O 1
ATOM 708 N N . LEU A 1 94 ? 8.184 -7.311 -13.853 1.00 79.00 94 LEU A N 1
ATOM 709 C CA . LEU A 1 94 ? 8.455 -7.729 -12.471 1.00 79.00 94 LEU A CA 1
ATOM 710 C C . LEU A 1 94 ? 8.107 -6.623 -11.466 1.00 79.00 94 LEU A C 1
ATOM 712 O O . LEU A 1 94 ? 7.477 -6.903 -10.447 1.00 79.00 94 LEU A O 1
ATOM 716 N N . TYR A 1 95 ? 8.446 -5.367 -11.770 1.00 78.88 95 TYR A N 1
ATOM 717 C CA . TYR A 1 95 ? 8.046 -4.225 -10.944 1.00 78.88 95 TYR A CA 1
ATOM 718 C C . TYR A 1 95 ? 6.531 -4.068 -10.875 1.00 78.88 95 TYR A C 1
ATOM 720 O O . TYR A 1 95 ? 6.005 -3.867 -9.783 1.00 78.88 95 TYR A O 1
ATOM 728 N N . PHE A 1 96 ? 5.824 -4.198 -12.001 1.00 84.75 96 PHE A N 1
ATOM 729 C CA . PHE A 1 96 ? 4.364 -4.166 -12.008 1.00 84.75 96 PHE A CA 1
ATOM 730 C C . PHE A 1 96 ? 3.793 -5.226 -11.066 1.00 84.75 96 PHE A C 1
ATOM 732 O O . PHE A 1 96 ? 2.979 -4.899 -10.210 1.00 84.75 96 PHE A O 1
ATOM 739 N N . LEU A 1 97 ? 4.264 -6.472 -11.163 1.00 84.12 97 LEU A N 1
ATOM 740 C CA . LEU A 1 97 ? 3.773 -7.565 -10.327 1.00 84.12 97 LEU A CA 1
ATOM 741 C C . LEU A 1 97 ? 3.979 -7.257 -8.838 1.00 84.12 97 LEU A C 1
ATOM 743 O O . LEU A 1 97 ? 3.033 -7.337 -8.055 1.00 84.12 97 LEU A O 1
ATOM 747 N N . VAL A 1 98 ? 5.182 -6.841 -8.444 1.00 84.19 98 VAL A N 1
ATOM 748 C CA . VAL A 1 98 ? 5.484 -6.565 -7.033 1.00 84.19 98 VAL A CA 1
ATOM 749 C C . VAL A 1 98 ? 4.707 -5.354 -6.503 1.00 84.19 98 VAL A C 1
ATOM 751 O O . VAL A 1 98 ? 4.103 -5.433 -5.433 1.00 84.19 98 VAL A O 1
ATOM 754 N N . CYS A 1 99 ? 4.676 -4.257 -7.258 1.00 85.00 99 CYS A N 1
ATOM 755 C CA . CYS A 1 99 ? 4.009 -3.013 -6.872 1.00 85.00 99 CYS A CA 1
ATOM 756 C C . CYS A 1 99 ? 2.479 -3.079 -7.000 1.00 85.00 99 CYS A C 1
ATOM 758 O O . CYS A 1 99 ? 1.781 -2.206 -6.491 1.00 85.00 99 CYS A O 1
ATOM 760 N N . PHE A 1 100 ? 1.936 -4.078 -7.696 1.00 89.12 100 PHE A N 1
ATOM 761 C CA . PHE A 1 100 ? 0.497 -4.310 -7.783 1.00 89.12 100 PHE A CA 1
ATOM 762 C C . PHE A 1 100 ? 0.028 -5.276 -6.693 1.00 89.12 100 PHE A C 1
ATOM 764 O O . PHE A 1 100 ? -0.868 -4.949 -5.912 1.00 89.12 100 PHE A O 1
ATOM 771 N N . PHE A 1 101 ? 0.653 -6.453 -6.602 1.00 89.62 101 PHE A N 1
ATOM 772 C CA . PHE A 1 101 ? 0.221 -7.491 -5.666 1.00 89.62 101 PHE A CA 1
ATOM 773 C C . PHE A 1 101 ? 0.670 -7.233 -4.233 1.00 89.62 101 PHE A C 1
ATOM 775 O O . PHE A 1 101 ? -0.072 -7.571 -3.317 1.00 89.62 101 PHE A O 1
ATOM 782 N N . GLY A 1 102 ? 1.835 -6.620 -4.008 1.00 88.81 102 GLY A N 1
ATOM 783 C CA . GLY A 1 102 ? 2.295 -6.298 -2.655 1.00 88.81 102 GLY A CA 1
ATOM 784 C C . GLY A 1 102 ? 1.275 -5.450 -1.882 1.00 88.81 102 GLY A C 1
ATOM 785 O O . GLY A 1 102 ? 0.839 -5.864 -0.806 1.00 88.81 102 GLY A O 1
ATOM 786 N N . PRO A 1 103 ? 0.805 -4.327 -2.451 1.00 89.44 103 PRO A N 1
ATOM 787 C CA . PRO A 1 103 ? -0.210 -3.490 -1.815 1.00 89.44 103 PRO A CA 1
ATOM 788 C C . PRO A 1 103 ? -1.560 -4.174 -1.666 1.00 89.44 103 PRO A C 1
ATOM 790 O O . PRO A 1 103 ? -2.207 -4.040 -0.629 1.00 89.44 103 PRO A O 1
ATOM 793 N N . LEU A 1 104 ? -1.965 -4.956 -2.669 1.00 90.69 104 LEU A N 1
ATOM 794 C CA . LEU A 1 104 ? -3.202 -5.728 -2.617 1.00 90.69 104 LEU A CA 1
ATOM 795 C C . LEU A 1 104 ? -3.190 -6.705 -1.430 1.00 90.69 104 LEU A C 1
ATOM 797 O O . LEU A 1 104 ? -4.114 -6.714 -0.620 1.00 90.69 104 LEU A O 1
ATOM 801 N N . ILE A 1 105 ? -2.115 -7.486 -1.299 1.00 92.69 105 ILE A N 1
ATOM 802 C CA . ILE A 1 105 ? -1.941 -8.466 -0.223 1.00 92.69 105 ILE A CA 1
ATOM 803 C C . ILE A 1 105 ? -1.864 -7.759 1.133 1.00 92.69 105 ILE A C 1
ATOM 805 O O . ILE A 1 105 ? -2.543 -8.173 2.069 1.00 92.69 105 ILE A O 1
ATOM 809 N N . GLY A 1 106 ? -1.082 -6.679 1.244 1.00 89.69 106 GLY A N 1
ATOM 810 C CA . GLY A 1 106 ? -0.949 -5.914 2.486 1.00 89.69 106 GLY A CA 1
ATOM 811 C C . GLY A 1 106 ? -2.273 -5.303 2.955 1.00 89.69 106 GLY A C 1
ATOM 812 O O . GLY A 1 106 ? -2.603 -5.388 4.138 1.00 89.69 106 GLY A O 1
ATOM 813 N N . GLY A 1 107 ? -3.061 -4.746 2.032 1.00 89.31 107 GLY A N 1
ATOM 814 C CA . GLY A 1 107 ? -4.378 -4.185 2.333 1.00 89.31 107 GLY A CA 1
ATOM 815 C C . GLY A 1 107 ? -5.400 -5.244 2.750 1.00 89.31 107 GLY A C 1
ATOM 816 O O . GLY A 1 107 ? -6.097 -5.055 3.746 1.00 89.31 107 GLY A O 1
ATOM 817 N N . ILE A 1 108 ? -5.444 -6.384 2.050 1.00 91.12 108 ILE A N 1
ATOM 818 C CA . ILE A 1 108 ? -6.303 -7.519 2.425 1.00 91.12 108 ILE A CA 1
ATOM 819 C C . ILE A 1 108 ? -5.919 -8.039 3.814 1.00 91.12 108 ILE A C 1
ATOM 821 O O . ILE A 1 108 ? -6.788 -8.214 4.666 1.00 91.12 108 ILE A O 1
ATOM 825 N N . ALA A 1 109 ? -4.623 -8.237 4.071 1.00 92.00 109 ALA A N 1
ATOM 826 C CA . ALA A 1 109 ? -4.133 -8.697 5.366 1.00 92.00 109 ALA A CA 1
ATOM 827 C C . ALA A 1 109 ? -4.535 -7.740 6.500 1.00 92.00 109 ALA A C 1
ATOM 829 O O . ALA A 1 109 ? -5.005 -8.201 7.536 1.00 92.00 109 ALA A O 1
ATOM 830 N N . ALA 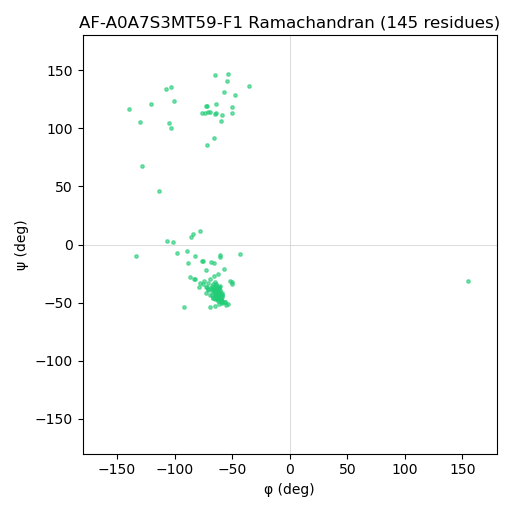A 1 110 ? -4.424 -6.425 6.291 1.00 89.25 110 ALA A N 1
ATOM 831 C CA . ALA A 1 110 ? -4.858 -5.425 7.268 1.00 89.25 110 ALA A CA 1
ATOM 832 C C . ALA A 1 110 ? -6.378 -5.462 7.513 1.00 89.25 110 ALA A C 1
ATOM 834 O O . ALA A 1 110 ? -6.826 -5.341 8.651 1.00 89.25 110 ALA A O 1
ATOM 835 N N . GLY A 1 111 ? -7.175 -5.675 6.463 1.00 87.06 111 GLY A N 1
ATOM 836 C CA . GLY A 1 111 ? -8.627 -5.833 6.585 1.00 87.06 111 GLY A CA 1
ATOM 837 C C . GLY A 1 111 ? -9.041 -7.072 7.386 1.00 87.06 111 GLY A C 1
ATOM 838 O O . GLY A 1 111 ? -10.023 -7.022 8.121 1.00 87.06 111 GLY A O 1
ATOM 839 N N . TYR A 1 112 ? -8.281 -8.167 7.292 1.00 88.75 112 TYR A N 1
ATOM 840 C CA . TYR A 1 112 ? -8.520 -9.367 8.101 1.00 88.75 112 TYR A CA 1
ATOM 841 C C . TYR A 1 112 ? -8.068 -9.215 9.557 1.00 88.75 112 TYR A C 1
ATOM 843 O O . TYR A 1 112 ? -8.684 -9.804 10.445 1.00 88.75 112 TYR A O 1
ATOM 851 N N . THR A 1 113 ? -6.991 -8.471 9.820 1.00 87.56 113 THR A N 1
ATOM 852 C CA . THR A 1 113 ? -6.451 -8.323 11.181 1.00 87.56 113 THR A CA 1
ATOM 853 C C . THR A 1 113 ? -7.179 -7.269 12.001 1.00 87.56 113 THR A C 1
ATOM 855 O O . THR A 1 113 ? -7.228 -7.393 13.226 1.00 87.56 113 THR A O 1
ATOM 858 N N . ILE A 1 114 ? -7.735 -6.237 11.360 1.00 82.56 114 ILE A N 1
ATOM 859 C CA . ILE A 1 114 ? -8.406 -5.139 12.055 1.00 82.56 114 ILE A CA 1
ATOM 860 C C . ILE A 1 114 ? -9.916 -5.291 11.904 1.00 82.56 114 ILE A C 1
ATOM 862 O O . ILE A 1 114 ? -10.454 -4.979 10.841 1.00 82.56 114 ILE A O 1
ATOM 866 N N . PRO A 1 115 ? -10.624 -5.741 12.958 1.00 72.25 115 PRO A N 1
ATOM 867 C CA . PRO A 1 115 ? -12.066 -5.885 12.896 1.00 72.25 115 PRO A CA 1
ATOM 868 C C . PRO A 1 115 ? -12.698 -4.508 12.705 1.00 72.25 115 PRO A C 1
ATOM 870 O O . PRO A 1 115 ? -12.635 -3.647 13.587 1.00 72.25 115 PRO A O 1
ATOM 873 N N . VAL A 1 116 ? -13.311 -4.307 11.541 1.00 68.44 116 VAL A N 1
ATOM 874 C CA . VAL A 1 116 ? -14.141 -3.136 11.292 1.00 68.44 116 VAL A CA 1
ATOM 875 C C . VAL A 1 116 ? -15.409 -3.315 12.108 1.00 68.44 116 VAL A C 1
ATOM 877 O O . VAL A 1 116 ? -16.120 -4.307 11.942 1.00 68.44 116 VAL A O 1
ATOM 880 N N . LYS A 1 117 ? -15.677 -2.395 13.039 1.00 65.75 117 LYS A N 1
ATOM 881 C CA . LYS A 1 117 ? -16.964 -2.400 13.731 1.00 65.75 117 LYS A CA 1
ATOM 882 C C . LYS A 1 117 ? -18.008 -2.108 12.675 1.00 65.75 117 LYS A C 1
ATOM 884 O O . LYS A 1 117 ? -18.023 -1.005 12.142 1.00 65.75 117 LYS A O 1
ATOM 889 N N . GLU A 1 118 ? -18.852 -3.093 12.379 1.00 57.50 118 GLU A N 1
ATOM 890 C CA . GLU A 1 118 ? -20.054 -2.856 11.592 1.00 57.50 118 GLU A CA 1
ATOM 891 C C . GLU A 1 118 ? -20.777 -1.674 12.226 1.00 57.50 118 GLU A C 1
ATOM 893 O O . GLU A 1 118 ? -21.202 -1.718 13.389 1.00 57.50 118 GLU A O 1
ATOM 898 N N . GLU A 1 119 ? -20.826 -0.576 11.480 1.00 51.47 119 GLU A N 1
ATOM 899 C CA . GLU A 1 119 ? -21.596 0.583 11.861 1.00 51.47 119 GLU A CA 1
ATOM 900 C C . GLU A 1 119 ? -23.038 0.083 11.952 1.00 51.47 119 GLU A C 1
ATOM 902 O O . GLU A 1 119 ? -23.658 -0.265 10.946 1.00 51.47 119 GLU A O 1
ATOM 907 N N . LYS A 1 120 ? -23.555 -0.069 13.182 1.00 50.78 120 LYS A N 1
ATOM 908 C CA . LYS A 1 120 ? -24.983 -0.318 13.387 1.00 50.78 120 LYS A CA 1
ATOM 909 C C . LYS A 1 120 ? -25.688 0.755 12.581 1.00 50.78 120 LYS A C 1
ATOM 911 O O . LYS A 1 120 ? -25.464 1.927 12.873 1.00 50.78 120 LYS A O 1
ATOM 916 N N . GLU A 1 121 ? -26.475 0.324 11.594 1.00 51.44 121 GLU A N 1
ATOM 917 C CA . GLU A 1 121 ? -27.098 1.204 10.608 1.00 51.44 121 GLU A CA 1
ATOM 918 C C . GLU A 1 121 ? -27.515 2.543 11.212 1.00 51.44 121 GLU A C 1
ATOM 920 O O . GLU A 1 121 ? -28.091 2.542 12.315 1.00 51.44 121 GLU A O 1
ATOM 925 N N . PRO A 1 122 ? -27.252 3.661 10.509 1.00 57.91 122 PRO A N 1
ATOM 926 C CA . PRO A 1 122 ? -27.504 4.990 11.034 1.00 57.91 122 PRO A CA 1
ATOM 927 C C . PRO A 1 122 ? -28.907 5.032 11.638 1.00 57.91 122 PRO A C 1
ATOM 929 O O . PRO A 1 122 ? -29.880 4.589 11.027 1.00 57.91 122 PRO A O 1
ATOM 932 N N . PHE A 1 123 ? -29.007 5.512 12.879 1.00 56.00 123 PHE A N 1
ATOM 933 C CA . PHE A 1 123 ? -30.251 5.536 13.660 1.00 56.00 123 PHE A CA 1
ATOM 934 C C . PHE A 1 123 ? -31.430 6.143 12.867 1.00 56.00 123 PHE A C 1
ATOM 936 O O . PHE A 1 123 ? -32.571 5.692 12.984 1.00 56.00 123 PHE A O 1
ATOM 943 N N . GLU A 1 124 ? -31.118 7.101 11.991 1.00 65.56 124 GLU A N 1
ATOM 944 C CA . GLU A 1 124 ? -31.978 7.689 10.959 1.00 65.56 124 GLU A CA 1
ATOM 945 C C . GLU A 1 124 ? -32.610 6.643 10.023 1.00 65.56 124 GLU A C 1
ATOM 947 O O . GLU A 1 124 ? -33.829 6.612 9.872 1.00 65.56 124 GLU A O 1
ATOM 952 N N . PHE A 1 125 ? -31.815 5.737 9.446 1.00 69.50 125 PHE A N 1
ATOM 953 C CA . PHE A 1 125 ? -32.293 4.696 8.537 1.00 69.50 125 PHE A CA 1
ATOM 954 C C . PHE A 1 125 ? -33.164 3.671 9.267 1.00 69.50 125 PHE A C 1
ATOM 956 O O . PHE A 1 125 ? -34.235 3.302 8.785 1.00 69.50 125 PHE A O 1
ATOM 963 N N . ARG A 1 126 ? -32.796 3.293 10.497 1.00 68.44 126 ARG A N 1
ATOM 964 C CA . ARG A 1 126 ? -33.633 2.407 11.322 1.00 68.44 126 ARG A CA 1
ATOM 965 C C . ARG A 1 126 ? -34.992 3.042 11.652 1.00 68.44 126 ARG A C 1
ATOM 967 O O . ARG A 1 126 ? -36.014 2.350 11.650 1.00 68.44 126 ARG A O 1
ATOM 974 N N . ASN A 1 127 ? -35.029 4.349 11.913 1.00 74.56 127 ASN A N 1
ATOM 975 C CA . ASN A 1 127 ? -36.278 5.085 12.125 1.00 74.56 127 ASN A CA 1
ATOM 976 C C . ASN A 1 127 ? -37.070 5.273 10.827 1.00 74.56 127 ASN A C 1
ATOM 978 O O . ASN A 1 127 ? -38.295 5.166 10.851 1.00 74.56 127 ASN A O 1
ATOM 982 N N . PHE A 1 128 ? -36.396 5.480 9.699 1.00 77.69 128 PHE A N 1
ATOM 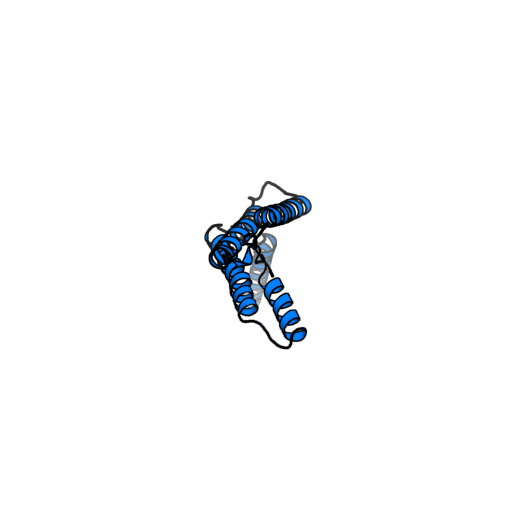983 C CA . PHE A 1 128 ? -37.020 5.544 8.381 1.00 77.69 128 PHE A CA 1
ATOM 984 C C . PHE A 1 128 ? -37.695 4.215 8.009 1.00 77.69 128 PHE A C 1
ATOM 986 O O . PHE A 1 128 ? -38.881 4.197 7.685 1.00 77.69 128 PHE A O 1
ATOM 993 N N . VAL A 1 129 ? -37.002 3.085 8.175 1.00 77.06 129 VAL A N 1
ATOM 994 C CA . VAL A 1 129 ? -37.561 1.741 7.945 1.00 77.06 129 VAL A CA 1
ATOM 995 C C . VAL A 1 129 ? -38.738 1.452 8.884 1.00 77.06 129 VAL A C 1
ATOM 997 O O . VAL A 1 129 ? -39.732 0.858 8.463 1.00 77.06 129 VAL A O 1
ATOM 1000 N N . ARG A 1 130 ? -38.682 1.905 10.146 1.00 74.94 130 ARG A N 1
ATOM 1001 C CA . ARG A 1 130 ? -39.837 1.819 11.059 1.00 74.94 130 ARG A CA 1
ATOM 1002 C C . ARG A 1 130 ? -41.030 2.628 10.561 1.00 74.94 130 ARG A C 1
ATOM 1004 O O . ARG A 1 130 ? -42.136 2.098 10.576 1.00 74.94 130 ARG A O 1
ATOM 1011 N N . ARG A 1 131 ? -40.819 3.862 10.091 1.00 79.19 131 ARG A N 1
ATOM 1012 C CA . ARG A 1 131 ? -41.897 4.698 9.535 1.00 79.19 131 ARG A CA 1
ATOM 1013 C C . ARG A 1 131 ? -42.528 4.062 8.300 1.00 79.19 131 ARG A C 1
ATOM 1015 O O . ARG A 1 131 ? -43.750 4.035 8.208 1.00 79.19 131 ARG A O 1
ATOM 1022 N N . LEU A 1 132 ? -41.723 3.484 7.407 1.00 77.25 132 LEU A N 1
ATOM 1023 C CA . LEU A 1 132 ? -42.232 2.760 6.238 1.00 77.25 132 LEU A CA 1
ATOM 1024 C C . LEU A 1 132 ? -43.076 1.540 6.632 1.00 77.25 132 LEU A C 1
ATOM 1026 O O . LEU A 1 132 ? -44.151 1.331 6.072 1.00 77.25 132 LEU A O 1
ATOM 1030 N N . LYS A 1 133 ? -42.641 0.760 7.632 1.00 75.81 133 LYS A N 1
ATOM 1031 C CA . LYS A 1 133 ? -43.451 -0.351 8.160 1.00 75.81 133 LYS A CA 1
ATOM 1032 C C . LYS A 1 133 ? -44.759 0.125 8.793 1.00 75.81 133 LYS A C 1
ATOM 1034 O O . LYS A 1 133 ? -45.774 -0.542 8.632 1.00 75.81 133 LYS A O 1
ATOM 1039 N N . GLN A 1 134 ? -44.742 1.260 9.484 1.00 77.94 134 GLN A N 1
ATOM 1040 C CA . GLN A 1 134 ? -45.926 1.819 10.133 1.00 77.94 134 GLN A CA 1
ATOM 1041 C C . GLN A 1 134 ? -46.941 2.334 9.100 1.00 77.94 134 GLN A C 1
ATOM 1043 O O . GLN A 1 134 ? -48.105 1.958 9.161 1.00 77.94 134 GLN A O 1
ATOM 1048 N N . GLN A 1 135 ? -46.489 3.038 8.056 1.00 73.44 135 GLN A N 1
ATOM 1049 C CA . GLN A 1 135 ? -47.365 3.432 6.944 1.00 73.44 135 GLN A CA 1
ATOM 1050 C C . GLN A 1 135 ? -47.934 2.243 6.155 1.00 73.44 135 GLN A C 1
ATOM 1052 O O . GLN A 1 135 ? -49.078 2.289 5.699 1.00 73.44 135 GLN A O 1
ATOM 1057 N N . SER A 1 136 ? -47.157 1.166 6.005 1.00 67.38 136 SER A N 1
ATOM 1058 C CA . SER A 1 136 ? -47.635 -0.063 5.365 1.00 67.38 136 SER A CA 1
ATOM 1059 C C . SER A 1 136 ? -48.653 -0.824 6.221 1.00 67.38 136 SER A C 1
ATOM 1061 O O . SER A 1 136 ? -49.538 -1.459 5.654 1.00 67.38 136 SER A O 1
ATOM 1063 N N . GLY A 1 137 ? -48.536 -0.790 7.552 1.00 61.09 137 GLY A N 1
ATOM 1064 C CA . GLY A 1 137 ? -49.491 -1.428 8.466 1.00 61.09 137 GLY A CA 1
ATOM 1065 C C . GLY A 1 137 ? -50.825 -0.684 8.534 1.00 61.09 137 GLY A C 1
ATOM 1066 O O . GLY A 1 137 ? -51.880 -1.312 8.461 1.00 61.09 137 GLY A O 1
ATOM 1067 N N . ASP A 1 138 ? -50.783 0.648 8.571 1.00 57.22 138 ASP A N 1
ATOM 1068 C CA . ASP A 1 138 ? -51.989 1.483 8.641 1.00 57.22 138 ASP A CA 1
ATOM 1069 C C . ASP A 1 138 ? -52.807 1.443 7.334 1.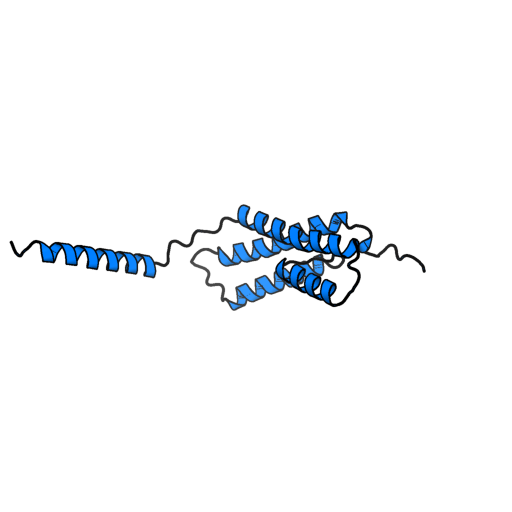00 57.22 138 ASP A C 1
ATOM 1071 O O . ASP A 1 138 ? -54.034 1.515 7.371 1.00 57.22 138 ASP A O 1
ATOM 1075 N N . SER A 1 139 ? -52.157 1.234 6.179 1.00 56.84 139 SER A N 1
ATOM 1076 C CA . SER A 1 139 ? -52.848 1.059 4.884 1.00 56.84 139 SER A CA 1
ATOM 1077 C C . SER A 1 139 ? -53.565 -0.290 4.737 1.00 56.84 139 SER A C 1
ATOM 1079 O O . SER A 1 139 ? -54.470 -0.416 3.918 1.00 56.84 139 SER A O 1
ATOM 1081 N N . LEU A 1 140 ? -53.168 -1.308 5.507 1.00 53.03 140 LEU A N 1
ATOM 1082 C CA . LEU A 1 140 ? -53.824 -2.623 5.523 1.00 53.03 140 LEU A CA 1
ATOM 1083 C C . LEU A 1 140 ? -54.995 -2.667 6.516 1.00 53.03 140 LEU A C 1
ATOM 1085 O O . LEU A 1 140 ? -55.956 -3.398 6.288 1.00 53.03 140 LEU A O 1
ATOM 1089 N N . ALA A 1 141 ? -54.948 -1.864 7.582 1.00 54.28 141 ALA A N 1
ATOM 1090 C CA . ALA A 1 141 ? -56.039 -1.752 8.549 1.00 54.28 141 ALA A CA 1
ATOM 1091 C C . ALA A 1 141 ? -57.238 -0.944 8.011 1.00 54.28 141 ALA A C 1
ATOM 1093 O O . ALA A 1 141 ? -58.376 -1.256 8.351 1.00 54.28 141 ALA A O 1
ATOM 1094 N N . SER A 1 142 ? -57.011 0.045 7.139 1.00 52.72 142 SER A N 1
ATOM 1095 C CA . SER A 1 142 ? -58.081 0.864 6.544 1.00 52.72 142 SER A CA 1
ATOM 1096 C C . SER A 1 142 ? -58.869 0.166 5.429 1.00 52.72 142 SER A C 1
ATOM 1098 O O . SER A 1 142 ? -59.949 0.626 5.075 1.00 52.72 142 SER A O 1
ATOM 1100 N N . PHE A 1 143 ? -58.370 -0.955 4.898 1.00 51.38 143 PHE A N 1
ATOM 1101 C CA . PHE A 1 143 ? -59.052 -1.740 3.858 1.00 51.38 143 PHE A CA 1
ATOM 1102 C C . PHE A 1 143 ? -59.997 -2.821 4.418 1.00 51.38 143 PHE A C 1
ATOM 1104 O O . PHE A 1 143 ? -60.693 -3.480 3.651 1.00 51.38 143 PHE A O 1
ATOM 1111 N N . SER A 1 144 ? -60.022 -3.025 5.742 1.00 51.31 144 SER A N 1
ATOM 1112 C CA . SER A 1 144 ? -60.799 -4.091 6.400 1.00 51.31 144 SER A CA 1
ATOM 1113 C C . SER A 1 144 ? -62.112 -3.614 7.039 1.00 51.31 144 SER A C 1
ATOM 1115 O O . SER A 1 144 ? -62.792 -4.423 7.669 1.00 51.31 144 SER A O 1
ATOM 1117 N N . THR A 1 145 ? -62.471 -2.333 6.921 1.00 52.56 145 THR A N 1
ATOM 1118 C CA . THR A 1 145 ? -63.667 -1.755 7.573 1.00 52.56 145 THR A CA 1
ATOM 1119 C C . THR A 1 145 ? -64.842 -1.440 6.642 1.00 52.56 145 THR A C 1
ATOM 1121 O O . THR A 1 145 ? -65.858 -0.968 7.136 1.00 52.56 145 THR A O 1
ATOM 1124 N N . ASP A 1 146 ? -64.752 -1.760 5.348 1.00 51.91 146 ASP A N 1
ATOM 1125 C CA . ASP A 1 146 ? -65.839 -1.565 4.368 1.00 51.91 146 ASP A CA 1
ATOM 1126 C C . ASP A 1 146 ? -66.398 -2.899 3.815 1.00 51.91 146 ASP A C 1
ATOM 1128 O O . ASP A 1 146 ? -66.580 -3.057 2.605 1.00 51.91 146 ASP A O 1
ATOM 1132 N N . GLN A 1 147 ? -66.671 -3.878 4.688 1.00 45.38 147 GLN A N 1
ATOM 1133 C CA . GLN A 1 147 ? -67.545 -5.024 4.369 1.00 45.38 147 GLN A CA 1
ATOM 1134 C C . GLN A 1 147 ? -68.590 -5.258 5.454 1.00 45.38 147 GLN A C 1
ATOM 1136 O O . GLN A 1 147 ? -68.212 -5.249 6.647 1.00 45.38 147 GLN A O 1
#

Organism: NCBI:txid182087

Solvent-accessible surface area (backbone atoms only — not comparable to full-atom values): 8452 Å² total; per-residue (Å²): 13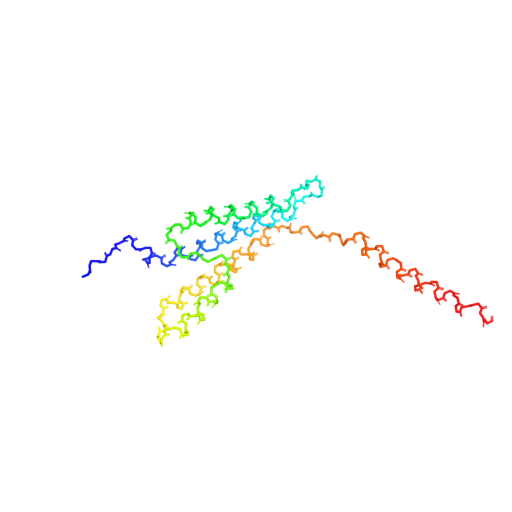3,86,81,66,85,84,47,62,82,79,47,69,81,55,42,33,62,49,14,18,51,50,17,20,52,50,44,38,51,52,52,52,65,70,53,56,62,95,84,70,86,69,53,70,67,56,54,51,50,51,50,53,48,48,52,51,51,47,52,60,75,38,74,69,50,87,67,34,72,42,42,67,58,42,49,54,52,51,54,51,46,59,74,74,35,97,69,81,49,72,65,56,56,52,48,49,50,35,24,31,48,15,12,51,53,11,40,52,52,25,58,72,72,49,80,72,68,77,74,72,68,58,68,66,56,59,51,49,54,49,50,53,51,49,56,56,51,56,61,58,59,69,70,70,73,85,123

pLDDT: mean 73.39, std 14.01, range [37.25, 92.69]